Protein AF-A0A660TMK4-F1 (afdb_monomer_lite)

Secondary structure (DSSP, 8-state):
--B-S-SHHHHHHHHHH--SS-EEEEE----SHHHHHIIIIIS--TT--HHHHHHHHH-SSHHHHHHHHHHHHHHHHHHHHHHHT--EEEEE--TT-HHHHHHHHHHHHT-

pLDDT: mean 96.82, std 1.89, range [89.5, 98.69]

Radius of gyration: 13.53 Å; chains: 1; bounding box: 32×26×37 Å

Foldseek 3Di:
DPEAQAQVQVLVVCVVVVDPDEAAYEHEFDFDPVVLCCCCPVVVHYHSDPVVSVCLVPDPTNRVSSLVSLLVRLVVNVVSCVVVVHHYHYDYDHPVPVPSSVSSVVSNVVD

Sequence (111 aa):
TQLTYDSKTVTDFIEKVDPSVPILVGSGPITSLKRLEFFKKQLGIPGLSDGIARILREAKDMGEKSVEICVEMYQNLRDFARSNGYSIGAHVMSIRYPFLAAKIVEKISKL

Structure (mmCIF, N/CA/C/O backbone):
data_AF-A0A660TMK4-F1
#
_entry.id   AF-A0A660TMK4-F1
#
loop_
_atom_site.group_PDB
_atom_site.id
_atom_site.type_symbol
_atom_site.label_atom_id
_atom_site.label_alt_id
_atom_site.label_comp_id
_atom_site.label_asym_id
_atom_site.label_entity_id
_atom_site.label_seq_id
_atom_site.pdbx_PDB_ins_code
_atom_site.Cartn_x
_atom_site.Cartn_y
_atom_site.Cartn_z
_atom_site.occupancy
_atom_site.B_iso_or_equiv
_atom_site.auth_seq_id
_atom_site.auth_comp_id
_atom_site.auth_asym_id
_atom_site.auth_atom_id
_atom_site.pdbx_PDB_model_num
ATOM 1 N N . THR A 1 1 ? 11.662 -4.529 -0.105 1.00 92.00 1 THR A N 1
ATOM 2 C CA . THR A 1 1 ? 11.842 -3.129 0.327 1.00 92.00 1 THR A CA 1
ATOM 3 C C . THR A 1 1 ? 11.419 -2.990 1.781 1.00 92.00 1 THR A C 1
ATOM 5 O O . THR A 1 1 ? 10.853 -3.931 2.335 1.00 92.00 1 THR A O 1
ATOM 8 N N . GLN A 1 2 ? 11.679 -1.835 2.399 1.00 91.88 2 GLN A N 1
ATOM 9 C CA . GLN A 1 2 ? 10.985 -1.425 3.628 1.00 91.88 2 GLN A CA 1
ATOM 10 C C . GLN A 1 2 ? 9.467 -1.278 3.365 1.00 91.88 2 GLN A C 1
ATOM 12 O O . GLN A 1 2 ? 9.050 -1.251 2.203 1.00 91.88 2 GLN A O 1
ATOM 17 N N . LEU A 1 3 ? 8.660 -1.204 4.432 1.00 95.12 3 LEU A N 1
ATOM 18 C CA . LEU A 1 3 ? 7.245 -0.819 4.392 1.00 95.12 3 LEU A CA 1
ATOM 19 C C . LEU A 1 3 ? 7.027 0.441 3.539 1.00 95.12 3 LEU A C 1
ATOM 21 O O . LEU A 1 3 ? 7.815 1.380 3.616 1.00 95.12 3 LEU A O 1
ATOM 25 N N . THR A 1 4 ? 5.935 0.457 2.779 1.00 96.69 4 THR A N 1
ATOM 26 C CA . THR A 1 4 ? 5.387 1.627 2.080 1.00 96.69 4 THR A CA 1
ATOM 27 C C . THR A 1 4 ? 3.861 1.535 2.025 1.00 96.69 4 THR A C 1
ATOM 29 O O . THR A 1 4 ? 3.288 0.472 2.285 1.00 96.69 4 THR A O 1
ATOM 32 N N . TYR A 1 5 ? 3.213 2.659 1.725 1.00 97.44 5 TYR A N 1
ATOM 33 C CA . TYR A 1 5 ? 1.754 2.783 1.649 1.00 97.44 5 TYR A CA 1
ATOM 34 C C . TYR A 1 5 ? 1.268 3.526 0.398 1.00 97.44 5 TYR A C 1
ATOM 36 O O . TYR A 1 5 ? 0.065 3.728 0.251 1.00 97.44 5 TYR A O 1
ATOM 44 N N . ASP A 1 6 ? 2.172 3.890 -0.516 1.00 96.38 6 ASP A N 1
ATOM 45 C CA . ASP A 1 6 ? 1.818 4.366 -1.850 1.00 96.38 6 ASP A CA 1
ATOM 46 C C . ASP A 1 6 ? 2.681 3.714 -2.933 1.00 96.38 6 ASP A C 1
ATOM 48 O O . ASP A 1 6 ? 3.798 3.244 -2.684 1.00 96.38 6 ASP A O 1
ATOM 52 N N . SER A 1 7 ? 2.124 3.667 -4.144 1.00 97.50 7 SER A N 1
ATOM 53 C CA . SER A 1 7 ? 2.780 3.070 -5.302 1.00 97.50 7 SER A CA 1
ATOM 54 C C . SER A 1 7 ? 3.848 3.985 -5.890 1.00 97.50 7 SER A C 1
ATOM 56 O O . SER A 1 7 ? 4.870 3.485 -6.347 1.00 97.50 7 SER A O 1
ATOM 58 N N . LYS A 1 8 ? 3.657 5.308 -5.842 1.00 96.94 8 LYS A N 1
ATOM 59 C CA . LYS A 1 8 ? 4.545 6.285 -6.482 1.00 96.94 8 LYS A CA 1
ATOM 60 C C . LYS A 1 8 ? 5.981 6.186 -5.970 1.00 96.94 8 LYS A C 1
ATOM 62 O O . LYS A 1 8 ? 6.923 6.144 -6.748 1.00 96.94 8 LYS A O 1
ATOM 67 N N . THR A 1 9 ? 6.149 6.092 -4.659 1.00 95.44 9 THR A N 1
ATOM 68 C CA . THR A 1 9 ? 7.456 5.944 -4.014 1.00 95.44 9 THR A CA 1
ATOM 69 C C . THR A 1 9 ? 8.203 4.713 -4.534 1.00 95.44 9 THR A C 1
ATOM 71 O O . THR A 1 9 ? 9.424 4.726 -4.679 1.00 95.44 9 THR A O 1
ATOM 74 N N . VAL A 1 10 ? 7.471 3.634 -4.817 1.00 97.25 10 VAL A N 1
ATOM 75 C CA . VAL A 1 10 ? 8.043 2.377 -5.305 1.00 97.25 10 VAL A CA 1
ATOM 76 C C . VAL A 1 10 ? 8.298 2.431 -6.809 1.00 97.25 10 VAL A C 1
ATOM 78 O O . VAL A 1 10 ? 9.344 1.953 -7.237 1.00 97.25 10 VAL A O 1
ATOM 81 N N . THR A 1 11 ? 7.399 3.015 -7.609 1.00 97.88 11 THR A N 1
ATOM 82 C CA . THR A 1 11 ? 7.618 3.171 -9.056 1.00 97.88 11 THR A CA 1
ATOM 83 C C . THR A 1 11 ? 8.814 4.073 -9.327 1.00 97.88 11 THR A C 1
ATOM 85 O O . THR A 1 11 ? 9.709 3.657 -10.051 1.00 97.88 11 THR A O 1
ATOM 88 N N . ASP A 1 12 ? 8.911 5.219 -8.642 1.00 97.19 12 ASP A N 1
ATOM 89 C CA . ASP A 1 12 ? 10.051 6.138 -8.759 1.00 97.19 12 ASP A CA 1
ATOM 90 C C . ASP A 1 12 ? 11.374 5.428 -8.397 1.00 97.19 12 ASP A C 1
ATOM 92 O O . ASP A 1 12 ? 12.420 5.670 -9.000 1.00 97.19 12 ASP A O 1
ATOM 96 N N . PHE A 1 13 ? 11.345 4.522 -7.409 1.00 96.50 13 PHE A N 1
ATOM 97 C CA . PHE A 1 13 ? 12.498 3.695 -7.049 1.00 96.50 13 PHE A CA 1
ATOM 98 C C . PHE A 1 13 ? 12.849 2.669 -8.136 1.00 96.50 13 PHE A C 1
ATOM 100 O O . PHE A 1 13 ? 14.026 2.529 -8.466 1.00 96.50 13 PHE A O 1
ATOM 107 N N . ILE A 1 14 ? 11.856 1.958 -8.679 1.00 97.12 14 ILE A N 1
ATOM 108 C CA . ILE A 1 14 ? 12.062 0.946 -9.724 1.00 97.12 14 ILE A CA 1
ATOM 109 C C . ILE A 1 14 ? 12.621 1.598 -10.987 1.00 97.12 14 ILE A C 1
ATOM 111 O O . ILE A 1 14 ? 13.630 1.125 -11.487 1.00 97.12 14 ILE A O 1
ATOM 115 N N . GLU A 1 15 ? 12.040 2.703 -11.453 1.00 97.06 15 GLU A N 1
ATOM 116 C CA . GLU A 1 15 ? 12.517 3.418 -12.646 1.00 97.06 15 GLU A CA 1
ATOM 117 C C . GLU A 1 15 ? 13.947 3.933 -12.467 1.00 97.06 15 GLU A C 1
ATOM 119 O O . GLU A 1 15 ? 14.759 3.877 -13.385 1.00 97.06 15 GLU A O 1
ATOM 124 N N . LYS A 1 16 ? 14.282 4.415 -11.265 1.00 97.25 16 LYS A N 1
ATOM 125 C CA . LYS A 1 16 ? 15.624 4.927 -10.975 1.00 97.25 16 LYS A CA 1
ATOM 126 C C . LYS A 1 16 ? 16.687 3.829 -10.934 1.00 97.25 16 LYS A C 1
ATOM 128 O O . LYS A 1 16 ? 17.838 4.091 -11.275 1.00 97.25 16 LYS A O 1
ATOM 133 N N . VAL A 1 17 ? 16.339 2.652 -10.417 1.00 96.56 17 VAL A N 1
ATOM 134 C CA . VAL A 1 17 ? 17.280 1.533 -10.252 1.00 96.56 17 VAL A CA 1
ATOM 135 C C . VAL A 1 17 ? 17.331 0.640 -11.491 1.00 96.56 17 VAL A C 1
ATOM 137 O O . VAL A 1 17 ? 18.358 0.009 -11.714 1.00 96.56 17 VAL A O 1
ATOM 140 N N . ASP A 1 18 ? 16.244 0.591 -12.260 1.00 96.56 18 ASP A N 1
ATOM 141 C CA . ASP A 1 18 ? 16.015 -0.298 -13.402 1.00 96.56 18 ASP A CA 1
ATOM 142 C C . ASP A 1 18 ? 16.430 -1.757 -13.116 1.00 96.56 18 ASP A C 1
ATOM 144 O O . ASP A 1 18 ? 17.400 -2.285 -13.668 1.00 96.56 18 ASP A O 1
ATOM 148 N N . PRO A 1 19 ? 15.768 -2.416 -12.144 1.00 95.81 19 PRO A N 1
ATOM 149 C CA . PRO A 1 19 ? 16.242 -3.682 -11.613 1.00 95.81 19 PRO A CA 1
ATOM 150 C C . PRO A 1 19 ? 16.053 -4.832 -12.611 1.00 95.81 19 PRO A C 1
ATOM 152 O O . PRO A 1 19 ? 14.955 -5.085 -13.099 1.00 95.81 19 PRO A O 1
ATOM 155 N N . SER A 1 20 ? 17.108 -5.628 -12.799 1.00 94.94 20 SER A N 1
ATOM 156 C CA . SER A 1 20 ? 17.063 -6.883 -13.569 1.00 94.94 20 SER A CA 1
ATOM 157 C C . SER A 1 20 ? 16.506 -8.078 -12.784 1.00 94.94 20 SER A C 1
ATOM 159 O O . SER A 1 20 ? 16.330 -9.163 -13.339 1.00 94.94 20 SER A O 1
ATOM 161 N N . VAL A 1 21 ? 16.237 -7.901 -11.487 1.00 95.62 21 VAL A N 1
ATOM 162 C CA . VAL A 1 21 ? 15.718 -8.938 -10.586 1.00 95.62 21 VAL A CA 1
ATOM 163 C C . VAL A 1 21 ? 14.374 -8.520 -9.988 1.00 95.62 21 VAL A C 1
ATOM 165 O O . VAL A 1 21 ? 14.135 -7.323 -9.808 1.00 95.62 21 VAL A O 1
ATOM 168 N N . PRO A 1 22 ? 13.499 -9.477 -9.622 1.00 96.12 22 PRO A N 1
ATOM 169 C CA . PRO A 1 22 ? 12.217 -9.143 -9.021 1.00 96.12 22 PRO A CA 1
ATOM 170 C C . PRO A 1 22 ? 12.350 -8.346 -7.718 1.00 96.12 22 PRO A C 1
ATOM 172 O O . PRO A 1 22 ? 13.161 -8.676 -6.850 1.00 96.12 22 PRO A O 1
ATOM 175 N N . ILE A 1 23 ? 11.493 -7.339 -7.539 1.00 96.75 23 ILE A N 1
ATOM 176 C CA . ILE A 1 23 ? 11.432 -6.541 -6.308 1.00 96.75 23 ILE A CA 1
ATOM 177 C C . ILE A 1 23 ? 10.261 -6.998 -5.439 1.00 96.75 23 ILE A C 1
ATOM 179 O O . ILE A 1 23 ? 9.103 -6.953 -5.849 1.00 96.75 23 ILE A O 1
ATOM 183 N N . LEU A 1 24 ? 10.550 -7.384 -4.194 1.00 97.44 24 LEU A N 1
ATOM 184 C CA . LEU A 1 24 ? 9.520 -7.644 -3.186 1.00 97.44 24 LEU A CA 1
ATOM 185 C C . LEU A 1 24 ? 9.151 -6.345 -2.465 1.00 97.44 24 LEU A C 1
ATOM 187 O O . LEU A 1 24 ? 9.966 -5.795 -1.717 1.00 97.44 24 LEU A O 1
ATOM 191 N N . VAL A 1 25 ? 7.933 -5.856 -2.671 1.00 97.88 25 VAL A N 1
ATOM 192 C CA . VAL A 1 25 ? 7.427 -4.612 -2.077 1.00 97.88 25 VAL A CA 1
ATOM 193 C C . VAL A 1 25 ? 6.851 -4.900 -0.694 1.00 97.88 25 VAL A C 1
ATOM 195 O O . VAL A 1 25 ? 6.053 -5.815 -0.532 1.00 97.88 25 VAL A O 1
ATOM 198 N N . GLY A 1 26 ? 7.298 -4.154 0.316 1.00 97.81 26 GLY A N 1
ATOM 199 C CA . GLY A 1 26 ? 6.900 -4.337 1.711 1.00 97.81 26 GLY A CA 1
ATOM 200 C C . GLY A 1 26 ? 5.642 -3.551 2.082 1.00 97.81 26 GLY A C 1
ATOM 201 O O . GLY A 1 26 ? 5.600 -2.341 1.878 1.00 97.81 26 GLY A O 1
ATOM 202 N N . SER A 1 27 ? 4.657 -4.194 2.711 1.00 97.56 27 SER A N 1
ATOM 203 C CA . SER A 1 27 ? 3.491 -3.513 3.301 1.00 97.56 27 SER A CA 1
ATOM 204 C C . SER A 1 27 ? 2.986 -4.223 4.559 1.00 97.56 27 SER A C 1
ATOM 206 O O . SER A 1 27 ? 3.450 -5.313 4.897 1.00 97.56 27 SER A O 1
ATOM 208 N N . GLY A 1 28 ? 2.046 -3.616 5.281 1.00 97.44 28 GLY A N 1
ATOM 209 C CA . GLY A 1 28 ? 1.402 -4.255 6.424 1.00 97.44 28 GLY A CA 1
ATOM 210 C C . GLY A 1 28 ? 0.338 -3.371 7.077 1.00 97.44 28 GLY A C 1
ATOM 211 O O . GLY A 1 28 ? 0.238 -2.191 6.760 1.00 97.44 28 GLY A O 1
ATOM 212 N N . PRO A 1 29 ? -0.478 -3.919 7.989 1.00 97.69 29 PRO A N 1
ATOM 213 C CA . PRO A 1 29 ? -1.613 -3.199 8.549 1.00 97.69 29 PRO A CA 1
ATOM 214 C C . PRO A 1 29 ? -1.209 -2.167 9.617 1.00 97.69 29 PRO A C 1
ATOM 216 O O . PRO A 1 29 ? -0.506 -2.461 10.598 1.00 97.69 29 PRO A O 1
ATOM 219 N N . ILE A 1 30 ? -1.760 -0.962 9.489 1.00 98.12 30 ILE A N 1
ATOM 220 C CA . ILE A 1 30 ? -1.781 0.072 10.524 1.00 98.12 30 ILE A CA 1
ATOM 221 C C . ILE A 1 30 ? -3.144 0.022 11.214 1.00 98.12 30 ILE A C 1
ATOM 223 O O . ILE A 1 30 ? -4.171 0.232 10.587 1.00 98.12 30 ILE A O 1
ATOM 227 N N . THR A 1 31 ? -3.157 -0.257 12.517 1.00 97.44 31 THR A N 1
ATOM 228 C CA . THR A 1 31 ? -4.401 -0.494 13.275 1.00 97.44 31 THR A CA 1
ATOM 229 C C . THR A 1 31 ? -4.639 0.501 14.405 1.00 97.44 31 THR A C 1
ATOM 231 O O . THR A 1 31 ? -5.629 0.404 15.121 1.00 97.44 31 THR A O 1
ATOM 234 N N . SER A 1 32 ? -3.709 1.429 14.636 1.00 97.69 32 SER A N 1
ATOM 235 C CA . SER A 1 32 ? -3.852 2.428 15.694 1.00 97.69 32 SER A CA 1
ATOM 236 C C . SER A 1 32 ? -3.090 3.705 15.379 1.00 97.69 32 SER A C 1
ATOM 238 O O . SER A 1 32 ? -2.040 3.681 14.731 1.00 97.69 32 SER A O 1
ATOM 240 N N . LEU A 1 33 ? -3.570 4.809 15.953 1.00 97.06 33 LEU A N 1
ATOM 241 C CA . LEU A 1 33 ? -2.917 6.117 15.894 1.00 97.06 33 LEU A CA 1
ATOM 242 C C . LEU A 1 33 ? -1.475 6.059 16.401 1.00 97.06 33 LEU A C 1
ATOM 244 O O . LEU A 1 33 ? -0.577 6.601 15.770 1.00 97.06 33 LEU A O 1
ATOM 248 N N . LYS A 1 34 ? -1.226 5.336 17.500 1.00 96.88 34 LYS A N 1
ATOM 249 C CA . LYS A 1 34 ? 0.126 5.176 18.054 1.00 96.88 34 LYS A CA 1
ATOM 250 C C . LYS A 1 34 ? 1.091 4.585 17.024 1.00 96.88 34 LYS A C 1
ATOM 252 O O . LYS A 1 34 ? 2.222 5.048 16.906 1.00 96.88 34 LYS A O 1
ATOM 257 N N . ARG A 1 35 ? 0.651 3.568 16.276 1.00 95.94 35 ARG A N 1
ATOM 258 C CA . ARG A 1 35 ? 1.468 2.949 15.227 1.00 95.94 35 ARG A CA 1
ATOM 259 C C . ARG A 1 35 ? 1.632 3.861 14.020 1.00 95.94 35 ARG A C 1
ATOM 261 O O . ARG A 1 35 ? 2.740 3.954 13.507 1.00 95.94 35 ARG A O 1
ATOM 268 N N . LEU A 1 36 ? 0.559 4.528 13.601 1.00 97.62 36 LEU A N 1
ATOM 269 C CA . LEU A 1 36 ? 0.602 5.503 12.515 1.00 97.62 36 LEU A CA 1
ATOM 270 C C . LEU A 1 36 ? 1.656 6.585 12.794 1.00 97.62 36 LEU A C 1
ATOM 272 O O . LEU A 1 36 ? 2.521 6.835 11.960 1.00 97.62 36 LEU A O 1
ATOM 276 N N . GLU A 1 37 ? 1.635 7.168 13.995 1.00 96.81 37 GLU A N 1
ATOM 277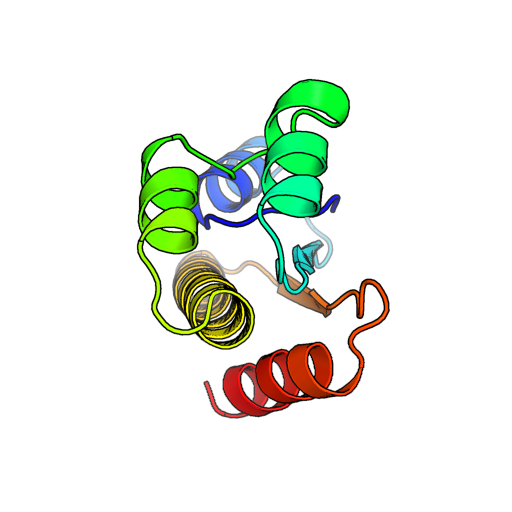 C CA . GLU A 1 37 ? 2.609 8.18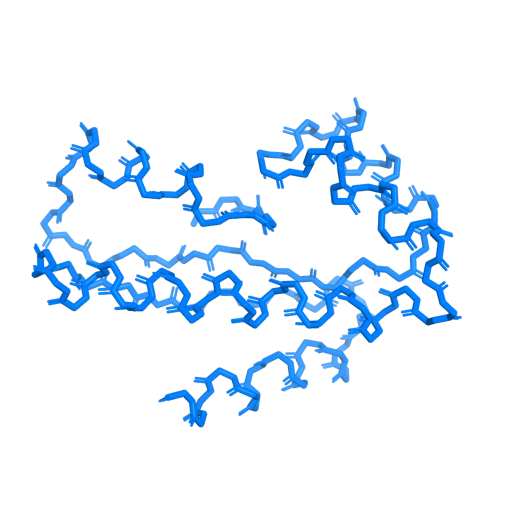3 14.402 1.00 96.81 37 GLU A CA 1
ATOM 278 C C . GLU A 1 37 ? 4.027 7.617 14.508 1.00 96.81 37 GLU A C 1
ATOM 280 O O . GLU A 1 37 ? 4.974 8.277 14.091 1.00 96.81 37 GLU A O 1
ATOM 285 N N . PHE A 1 38 ? 4.188 6.391 15.015 1.00 96.06 38 PHE A N 1
ATOM 286 C CA . PHE A 1 38 ? 5.489 5.724 15.063 1.00 96.06 38 PHE A CA 1
ATOM 287 C C . PHE A 1 38 ? 6.085 5.535 13.659 1.00 96.06 38 PHE A C 1
ATOM 289 O O . PHE A 1 38 ? 7.222 5.936 13.413 1.00 96.06 38 PHE A O 1
ATOM 296 N N . PHE A 1 39 ? 5.307 4.996 12.715 1.00 96.19 39 PHE A N 1
ATOM 297 C CA . PHE A 1 39 ? 5.750 4.791 11.333 1.00 96.19 39 PHE A CA 1
ATOM 298 C C . PHE A 1 39 ? 6.069 6.105 10.636 1.00 96.19 39 PHE A C 1
ATOM 300 O O . PHE A 1 39 ? 7.091 6.214 9.966 1.00 96.19 39 PHE A O 1
ATOM 307 N N . LYS A 1 40 ? 5.234 7.121 10.834 1.00 94.75 40 LYS A N 1
ATOM 308 C CA . LYS A 1 40 ? 5.400 8.402 10.160 1.00 94.75 40 LYS A CA 1
ATOM 309 C C . LYS A 1 40 ? 6.540 9.241 10.731 1.00 94.75 40 LYS A C 1
ATOM 311 O O . LYS A 1 40 ? 7.366 9.735 9.978 1.00 94.75 40 LYS A O 1
ATOM 316 N N . LYS A 1 41 ? 6.575 9.435 12.051 1.00 93.75 41 LYS A N 1
ATOM 317 C CA . LYS A 1 41 ? 7.479 10.406 12.691 1.00 93.75 41 LYS A CA 1
ATOM 318 C C . LYS A 1 41 ? 8.802 9.805 13.133 1.00 93.75 41 LYS A C 1
ATOM 320 O O . LYS A 1 41 ? 9.812 10.488 13.063 1.00 93.75 41 LYS A O 1
ATOM 325 N N . GLN A 1 42 ? 8.792 8.569 13.631 1.00 93.31 42 GLN A N 1
ATOM 326 C CA . GLN A 1 42 ? 10.005 7.957 14.181 1.00 93.31 42 GLN A CA 1
ATOM 327 C C . GLN A 1 42 ? 10.746 7.136 13.132 1.00 93.31 42 GLN A C 1
ATOM 329 O O . GLN A 1 42 ? 11.963 7.228 13.043 1.00 93.31 42 GLN A O 1
ATOM 334 N N . LEU A 1 43 ? 10.018 6.351 12.332 1.00 92.38 43 LEU A N 1
ATOM 335 C CA . LEU A 1 43 ? 10.628 5.537 11.279 1.00 92.38 43 LEU A CA 1
ATOM 336 C C . LEU A 1 43 ? 10.727 6.245 9.925 1.00 92.38 43 LEU A C 1
ATOM 338 O O . LEU A 1 43 ? 11.456 5.763 9.065 1.00 92.38 43 LEU A O 1
ATOM 342 N N . GLY A 1 44 ? 9.991 7.343 9.718 1.00 93.88 44 GLY A N 1
ATOM 343 C CA . GLY A 1 44 ? 9.980 8.055 8.439 1.00 93.88 44 GLY A CA 1
ATOM 344 C C . GLY A 1 44 ? 9.598 7.148 7.269 1.00 93.88 44 GLY A C 1
ATOM 345 O O . GLY A 1 44 ? 10.240 7.212 6.224 1.00 93.88 44 GLY A O 1
ATOM 346 N N . ILE A 1 45 ? 8.614 6.257 7.464 1.00 94.00 45 ILE A N 1
ATOM 347 C CA . ILE A 1 45 ? 8.248 5.256 6.459 1.00 94.00 45 ILE A CA 1
ATOM 348 C C . ILE A 1 45 ? 7.877 5.949 5.137 1.00 94.00 45 ILE A C 1
ATOM 350 O O . ILE A 1 45 ? 6.922 6.736 5.118 1.00 94.00 45 ILE A O 1
ATOM 354 N N . PRO A 1 46 ? 8.596 5.647 4.038 1.00 89.50 46 PRO A N 1
ATOM 355 C CA . PRO A 1 46 ? 8.289 6.200 2.733 1.00 89.50 46 PRO A CA 1
ATOM 356 C C . PRO A 1 46 ? 6.861 5.860 2.312 1.00 89.50 46 PRO A C 1
ATOM 358 O O . PRO A 1 46 ? 6.321 4.803 2.631 1.00 89.50 46 PRO A O 1
ATOM 361 N N . GLY A 1 47 ? 6.232 6.809 1.638 1.00 91.06 47 GLY A N 1
ATOM 362 C CA . GLY A 1 47 ? 4.869 6.700 1.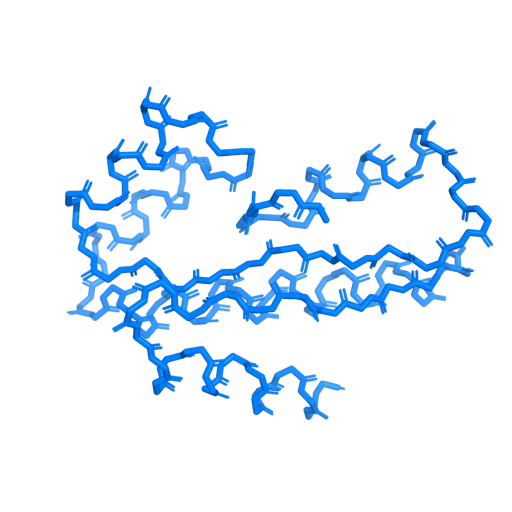149 1.00 91.06 47 GLY A CA 1
ATOM 363 C C . GLY A 1 47 ? 3.740 6.689 2.179 1.00 91.06 47 GLY A C 1
ATOM 364 O O . GLY A 1 47 ? 2.583 6.454 1.841 1.00 91.06 47 GLY A O 1
ATOM 365 N N . LEU A 1 48 ? 4.030 7.008 3.444 1.00 95.62 48 LEU A N 1
ATOM 366 C CA . LEU A 1 48 ? 3.011 7.323 4.447 1.00 95.62 48 LEU A CA 1
ATOM 367 C C . LEU A 1 48 ? 2.757 8.841 4.509 1.00 95.62 48 LEU A C 1
ATOM 369 O O . LEU A 1 48 ? 3.142 9.524 5.461 1.00 95.62 48 LEU A O 1
ATOM 373 N N . SER A 1 49 ? 2.124 9.376 3.465 1.00 94.75 49 SER A N 1
ATOM 374 C CA . SER A 1 49 ? 1.872 10.817 3.313 1.00 94.75 49 SER A CA 1
ATOM 375 C C . SER A 1 49 ? 0.908 11.396 4.363 1.00 94.75 49 SER A C 1
ATOM 377 O O . SER A 1 49 ? 0.182 10.676 5.056 1.00 94.75 49 SER A O 1
ATOM 379 N N . ASP A 1 50 ? 0.847 12.729 4.464 1.00 95.69 50 ASP A N 1
ATOM 380 C CA . ASP A 1 50 ? -0.159 13.431 5.277 1.00 95.69 50 ASP A CA 1
ATOM 381 C C . ASP A 1 50 ? -1.592 13.060 4.881 1.00 95.69 50 ASP A C 1
ATOM 383 O O . ASP A 1 50 ? -2.435 12.867 5.758 1.00 95.69 50 ASP A O 1
ATOM 387 N N . GLY A 1 51 ? -1.845 12.889 3.581 1.00 97.00 51 GLY A N 1
ATOM 388 C CA . GLY A 1 51 ? -3.143 12.474 3.056 1.00 97.00 51 GLY A CA 1
ATOM 389 C C . GLY A 1 51 ? -3.538 11.073 3.520 1.00 97.00 51 GLY A C 1
ATOM 390 O O . GLY A 1 51 ? -4.617 10.901 4.085 1.00 97.00 51 GLY A O 1
ATOM 391 N N . ILE A 1 52 ? -2.642 10.092 3.364 1.00 97.50 52 ILE A N 1
ATOM 392 C CA . ILE A 1 52 ? -2.873 8.711 3.822 1.00 97.50 52 ILE A CA 1
ATOM 393 C C . ILE A 1 52 ? -3.059 8.676 5.341 1.00 97.50 52 ILE A C 1
ATOM 395 O O . ILE A 1 52 ? -3.989 8.046 5.845 1.00 97.50 52 ILE A O 1
ATOM 399 N N . ALA A 1 53 ? -2.216 9.397 6.085 1.00 97.75 53 ALA A N 1
ATOM 400 C CA . ALA A 1 53 ? -2.334 9.479 7.534 1.00 97.75 53 ALA A CA 1
ATOM 401 C C . ALA A 1 53 ? -3.681 10.077 7.965 1.00 97.75 53 ALA A C 1
ATOM 403 O O . ALA A 1 53 ? -4.292 9.569 8.901 1.00 97.75 53 ALA A O 1
ATOM 404 N N . ARG A 1 54 ? -4.168 11.122 7.284 1.00 98.19 54 ARG A N 1
ATOM 405 C CA . ARG A 1 54 ? -5.489 11.705 7.552 1.00 98.19 54 ARG A CA 1
ATOM 406 C C . ARG A 1 54 ? -6.610 10.694 7.300 1.00 98.19 54 ARG A C 1
ATOM 408 O O . ARG A 1 54 ? -7.413 10.477 8.201 1.00 98.19 54 ARG A O 1
ATOM 415 N N . ILE A 1 55 ? -6.599 10.015 6.150 1.00 98.25 55 ILE A N 1
ATOM 416 C CA . ILE A 1 55 ? -7.590 8.978 5.808 1.00 98.25 55 ILE A CA 1
ATOM 417 C C . ILE A 1 55 ? -7.642 7.892 6.889 1.00 98.25 55 ILE A C 1
ATOM 419 O O . ILE A 1 55 ? -8.721 7.503 7.328 1.00 98.25 55 ILE A O 1
ATOM 423 N N . LEU A 1 56 ? -6.482 7.422 7.357 1.00 98.19 56 LEU A N 1
ATOM 424 C CA . LEU A 1 56 ? -6.408 6.407 8.409 1.00 98.19 56 LEU A CA 1
ATOM 425 C C . LEU A 1 56 ? -6.940 6.908 9.759 1.00 98.19 56 LEU A C 1
ATOM 427 O O . LEU A 1 56 ? -7.566 6.137 10.480 1.00 98.19 56 LEU A O 1
ATOM 431 N N . ARG A 1 57 ? -6.703 8.178 10.116 1.00 97.88 57 ARG A N 1
ATOM 432 C CA . ARG A 1 57 ? -7.207 8.785 11.366 1.00 97.88 57 ARG A CA 1
ATOM 433 C C . ARG A 1 57 ? -8.726 8.931 11.380 1.00 97.88 57 ARG A C 1
ATOM 435 O O . ARG A 1 57 ? -9.327 8.794 12.438 1.00 97.88 57 ARG A O 1
ATOM 442 N N . GLU A 1 58 ? -9.310 9.237 10.228 1.00 97.88 58 GLU A N 1
ATOM 443 C CA . GLU A 1 58 ? -10.748 9.484 10.060 1.00 97.88 58 GLU A CA 1
ATOM 444 C C . GLU A 1 58 ? -11.542 8.194 9.793 1.00 97.88 58 GLU A C 1
ATOM 446 O O . GLU A 1 58 ? -12.772 8.194 9.828 1.00 97.88 58 GLU A O 1
ATOM 451 N N . ALA A 1 59 ? -10.855 7.077 9.539 1.00 98.25 59 ALA A N 1
ATOM 452 C CA . ALA A 1 59 ? -11.487 5.798 9.265 1.00 98.25 59 ALA A CA 1
ATOM 453 C C . ALA A 1 59 ? -12.240 5.251 10.487 1.00 98.25 59 ALA A C 1
ATOM 455 O O . ALA A 1 59 ? -11.704 5.186 11.593 1.00 98.25 59 ALA A O 1
ATOM 456 N N . LYS A 1 60 ? -13.460 4.747 10.253 1.00 97.56 60 LYS A N 1
ATOM 457 C CA . LYS A 1 60 ? -14.240 4.009 11.262 1.00 97.56 60 LYS A CA 1
ATOM 458 C C . LYS A 1 60 ? -13.489 2.771 11.767 1.00 97.56 60 LYS A C 1
ATOM 460 O O . LYS A 1 60 ? -13.501 2.492 12.960 1.00 97.56 60 LYS A O 1
ATOM 465 N N . ASP A 1 61 ? -12.847 2.049 10.850 1.00 98.19 61 ASP A N 1
ATOM 466 C CA . ASP A 1 61 ? -11.926 0.954 11.147 1.00 98.19 61 ASP A CA 1
ATOM 467 C C . ASP A 1 61 ? -10.601 1.215 10.423 1.00 98.19 61 ASP A C 1
ATOM 469 O O . ASP A 1 61 ? -10.494 1.088 9.201 1.00 98.19 61 ASP A O 1
ATOM 473 N N . MET A 1 62 ? -9.585 1.618 11.187 1.00 98.19 62 MET A N 1
ATOM 474 C CA . MET A 1 62 ? -8.259 1.919 10.650 1.00 98.19 62 MET A CA 1
ATOM 475 C C . MET A 1 62 ? -7.574 0.676 10.073 1.00 98.19 62 MET A C 1
ATOM 477 O O . MET A 1 62 ? -6.856 0.788 9.083 1.00 98.19 62 MET A O 1
ATOM 481 N N . GLY A 1 63 ? -7.799 -0.498 10.670 1.00 98.19 63 GLY A N 1
ATOM 482 C CA . GLY A 1 63 ? -7.206 -1.750 10.217 1.00 98.19 63 GLY A CA 1
ATOM 483 C C . GLY A 1 63 ? -7.732 -2.140 8.843 1.00 98.19 63 GLY A C 1
ATOM 484 O O . GLY A 1 63 ? -6.935 -2.348 7.930 1.00 98.19 63 GLY A O 1
ATOM 485 N N . GLU A 1 64 ? -9.055 -2.163 8.668 1.00 98.44 64 GLU A N 1
ATOM 486 C CA . GLU A 1 64 ? -9.670 -2.438 7.363 1.00 98.44 64 GLU A CA 1
ATOM 487 C C . GLU A 1 64 ? -9.296 -1.367 6.334 1.00 98.44 64 GLU A C 1
ATOM 489 O O . GLU A 1 64 ? -8.905 -1.704 5.216 1.00 98.44 64 GLU A O 1
ATOM 494 N N . LYS A 1 65 ? -9.296 -0.080 6.716 1.00 98.69 65 LYS A N 1
ATOM 495 C CA . LYS A 1 65 ? -8.891 0.980 5.785 1.00 98.69 65 LYS A CA 1
ATOM 496 C C . LYS A 1 65 ? -7.426 0.858 5.364 1.00 98.69 65 LYS A C 1
ATOM 498 O O . LYS A 1 65 ? -7.086 1.096 4.208 1.00 98.69 65 LYS A O 1
ATOM 503 N N . SER A 1 66 ? -6.552 0.441 6.277 1.00 98.31 66 SER A N 1
ATOM 504 C CA . SER A 1 66 ? -5.154 0.153 5.964 1.00 98.31 66 SER A CA 1
ATOM 505 C C . SER A 1 66 ? -5.005 -1.038 5.017 1.00 98.31 66 SER A C 1
ATOM 507 O O . SER A 1 66 ? -4.104 -1.011 4.179 1.00 98.31 66 SER A O 1
ATOM 509 N N . VAL A 1 67 ? -5.854 -2.066 5.135 1.00 98.62 67 VAL A N 1
ATOM 510 C CA . VAL A 1 67 ? -5.889 -3.191 4.187 1.00 98.62 67 VAL A CA 1
ATOM 511 C C . VAL A 1 67 ? -6.266 -2.691 2.794 1.00 98.62 67 VAL A C 1
ATOM 513 O O . VAL A 1 67 ? -5.574 -3.028 1.838 1.00 98.62 67 VAL A O 1
ATOM 516 N N . GLU A 1 68 ? -7.306 -1.860 2.674 1.00 98.69 68 GLU A N 1
ATOM 517 C CA . GLU A 1 68 ? -7.719 -1.264 1.393 1.00 98.69 68 GLU A CA 1
ATOM 518 C C . GLU A 1 68 ? -6.576 -0.494 0.725 1.00 98.69 68 GLU A C 1
ATOM 520 O O . GLU A 1 68 ? -6.265 -0.760 -0.432 1.00 98.69 68 GLU A O 1
ATOM 525 N N . ILE A 1 69 ? -5.899 0.384 1.473 1.00 98.56 69 ILE A N 1
ATOM 526 C CA . ILE A 1 69 ? -4.765 1.176 0.969 1.00 98.56 69 ILE A CA 1
ATOM 527 C C . ILE A 1 69 ? -3.632 0.268 0.476 1.00 98.56 69 ILE A C 1
ATOM 529 O O . ILE A 1 69 ? -3.075 0.492 -0.597 1.00 98.56 69 ILE A O 1
ATOM 533 N N . CYS A 1 70 ? -3.302 -0.791 1.224 1.00 98.38 70 CYS A N 1
ATOM 534 C CA . CYS A 1 70 ? -2.278 -1.746 0.795 1.00 98.38 70 CYS A CA 1
ATOM 535 C C . CYS A 1 70 ? -2.669 -2.452 -0.511 1.00 98.38 70 CYS A C 1
ATOM 537 O O . CYS A 1 70 ? -1.821 -2.645 -1.378 1.00 98.38 70 CYS A O 1
ATOM 539 N N . VAL A 1 71 ? -3.935 -2.854 -0.651 1.00 98.56 71 VAL A N 1
ATOM 540 C CA . VAL A 1 71 ? -4.435 -3.551 -1.845 1.00 98.56 71 VAL A CA 1
ATOM 541 C C . VAL A 1 71 ? -4.452 -2.623 -3.057 1.00 98.56 71 VAL A C 1
ATOM 543 O O . VAL A 1 71 ? -3.994 -3.027 -4.121 1.00 98.56 71 VAL A O 1
ATOM 546 N N . GLU A 1 72 ? -4.910 -1.381 -2.894 1.00 98.50 72 GLU A N 1
ATOM 547 C CA . GLU A 1 72 ? -4.891 -0.360 -3.948 1.00 98.50 72 GLU A CA 1
ATOM 548 C C . GLU A 1 72 ? -3.460 -0.077 -4.422 1.00 98.50 72 GLU A C 1
ATOM 550 O O . GLU A 1 72 ? -3.182 -0.080 -5.621 1.00 98.50 72 GLU A O 1
ATOM 555 N N . MET A 1 73 ? -2.519 0.062 -3.484 1.00 98.31 73 MET A N 1
ATOM 556 C CA . MET A 1 73 ? -1.102 0.200 -3.806 1.00 98.31 73 MET A CA 1
ATOM 557 C C . MET A 1 73 ? -0.596 -0.978 -4.649 1.00 98.31 73 MET A C 1
ATOM 559 O O . MET A 1 73 ? 0.045 -0.757 -5.674 1.00 98.31 73 MET A O 1
ATOM 563 N N . TYR A 1 74 ? -0.879 -2.225 -4.254 1.00 98.44 74 TYR A N 1
ATOM 564 C CA . TYR A 1 74 ? -0.444 -3.395 -5.023 1.00 98.44 74 TYR A CA 1
ATOM 565 C C . TYR A 1 74 ? -1.108 -3.493 -6.395 1.00 98.44 74 TYR A C 1
ATOM 567 O O . TYR A 1 74 ? -0.441 -3.901 -7.343 1.00 98.44 74 TYR A O 1
ATOM 575 N N . GLN A 1 75 ? -2.378 -3.103 -6.522 1.00 98.44 75 GLN A N 1
ATOM 576 C CA . GLN A 1 75 ? -3.053 -3.036 -7.815 1.00 98.44 75 GLN A CA 1
ATOM 577 C C . GLN A 1 75 ? -2.320 -2.072 -8.754 1.00 98.44 75 GLN A C 1
ATOM 579 O O . GLN A 1 75 ? -1.911 -2.475 -9.841 1.00 98.44 75 GLN A O 1
ATOM 584 N N . ASN A 1 76 ? -2.052 -0.849 -8.292 1.00 98.44 76 ASN A N 1
ATOM 585 C CA . ASN A 1 76 ? -1.343 0.160 -9.078 1.00 98.44 76 ASN A CA 1
ATOM 586 C C . ASN A 1 76 ? 0.075 -0.296 -9.454 1.00 98.44 76 ASN A C 1
ATOM 588 O O . ASN A 1 76 ? 0.518 -0.111 -10.587 1.00 98.44 76 ASN A O 1
ATOM 592 N N . LEU A 1 77 ? 0.791 -0.926 -8.517 1.00 98.19 77 LEU A N 1
ATOM 593 C CA . LEU A 1 77 ? 2.135 -1.445 -8.770 1.00 98.19 77 LEU A CA 1
ATOM 594 C C . LEU A 1 77 ? 2.137 -2.584 -9.782 1.00 98.19 77 LEU A C 1
ATOM 596 O O . LEU A 1 77 ? 3.037 -2.658 -10.615 1.00 98.19 77 LEU A O 1
ATOM 600 N N . ARG A 1 78 ? 1.137 -3.463 -9.732 1.00 97.38 78 ARG A N 1
ATOM 601 C CA . ARG A 1 78 ? 0.989 -4.560 -10.686 1.00 97.38 78 ARG A CA 1
ATOM 602 C C . ARG A 1 78 ? 0.747 -4.041 -12.096 1.00 97.38 78 ARG A C 1
ATOM 604 O O . ARG A 1 78 ? 1.379 -4.535 -13.027 1.00 97.38 78 ARG A O 1
ATOM 611 N N . ASP A 1 79 ? -0.130 -3.055 -12.250 1.00 98.19 79 ASP A N 1
ATOM 612 C CA . ASP A 1 79 ? -0.440 -2.465 -13.554 1.00 98.19 79 ASP A CA 1
ATOM 613 C C . ASP A 1 79 ? 0.776 -1.732 -14.133 1.00 98.19 79 ASP A C 1
ATOM 615 O O . ASP A 1 79 ? 1.117 -1.921 -15.304 1.00 98.19 79 ASP A O 1
ATOM 619 N N . PHE A 1 80 ? 1.496 -0.981 -13.293 1.00 98.31 80 PHE A N 1
ATOM 620 C CA . PHE A 1 80 ? 2.776 -0.375 -13.653 1.00 98.31 80 PHE A CA 1
ATOM 621 C C . PHE A 1 80 ? 3.804 -1.426 -14.092 1.00 98.31 80 PHE A C 1
ATOM 623 O O . PHE A 1 80 ? 4.385 -1.306 -15.171 1.00 98.31 80 PHE A O 1
ATOM 630 N N . ALA A 1 81 ? 4.015 -2.472 -13.289 1.00 97.25 81 ALA A N 1
ATOM 631 C CA . ALA A 1 81 ? 5.013 -3.499 -13.564 1.00 97.25 81 ALA A CA 1
ATOM 632 C C . ALA A 1 81 ? 4.706 -4.256 -14.863 1.00 97.25 81 ALA A C 1
ATOM 634 O O . ALA A 1 81 ? 5.598 -4.451 -15.684 1.00 97.25 81 ALA A O 1
ATOM 635 N N . ARG A 1 82 ? 3.431 -4.598 -15.100 1.00 96.62 82 ARG A N 1
ATOM 636 C CA . ARG A 1 82 ? 2.981 -5.222 -16.354 1.00 96.62 82 ARG A CA 1
ATOM 637 C C . ARG A 1 82 ? 3.222 -4.333 -17.567 1.00 96.62 82 ARG A C 1
ATOM 639 O O . ARG A 1 82 ? 3.681 -4.831 -18.588 1.00 96.62 82 ARG A O 1
ATOM 646 N N . SER A 1 83 ? 2.926 -3.041 -17.452 1.00 97.56 83 SER A N 1
ATOM 647 C CA . SER A 1 83 ? 3.057 -2.094 -18.567 1.00 97.56 83 SER A CA 1
ATOM 648 C C . SER A 1 83 ? 4.513 -1.797 -18.929 1.00 97.56 83 SER A C 1
ATOM 650 O O . SER A 1 83 ? 4.795 -1.464 -20.074 1.00 97.56 83 SER A O 1
ATOM 652 N N . ASN A 1 84 ? 5.433 -1.940 -17.971 1.00 97.50 84 ASN A N 1
ATOM 653 C CA . ASN A 1 84 ? 6.845 -1.588 -18.134 1.00 97.50 84 ASN A CA 1
ATOM 654 C C . ASN A 1 84 ? 7.789 -2.805 -18.146 1.00 97.50 84 ASN A C 1
ATOM 656 O O . ASN A 1 84 ? 9.001 -2.638 -18.192 1.00 97.50 84 ASN A O 1
ATOM 660 N N . GLY A 1 85 ? 7.260 -4.032 -18.107 1.00 96.69 85 GLY A N 1
ATOM 661 C CA . GLY A 1 85 ? 8.077 -5.250 -18.175 1.00 96.69 85 GLY A CA 1
ATOM 662 C C . GLY A 1 85 ? 8.854 -5.580 -16.895 1.00 96.69 85 GLY A C 1
ATOM 663 O O . GLY A 1 85 ? 9.817 -6.343 -16.947 1.00 96.69 85 GLY A O 1
ATOM 664 N N . TYR A 1 86 ? 8.437 -5.053 -15.742 1.00 97.31 86 TYR A N 1
ATOM 665 C CA . 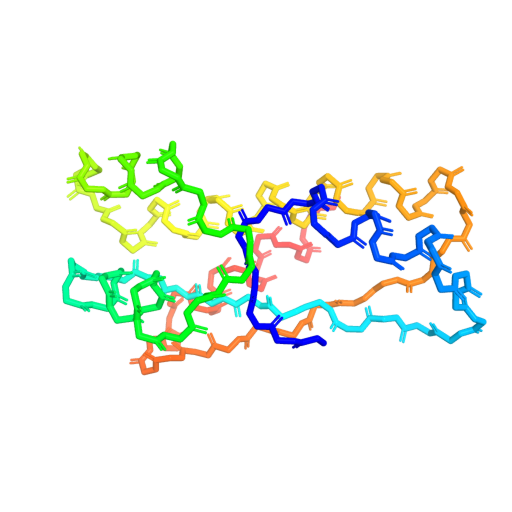TYR A 1 86 ? 9.053 -5.354 -14.449 1.00 97.31 86 TYR A CA 1
ATOM 666 C C . TYR A 1 86 ? 8.405 -6.557 -13.758 1.00 97.31 86 TYR A C 1
ATOM 668 O O . TYR A 1 86 ? 7.211 -6.827 -13.890 1.00 97.31 86 TYR A O 1
ATOM 676 N N . SER A 1 87 ? 9.197 -7.254 -12.942 1.00 96.50 87 SER A N 1
ATOM 677 C CA . SER A 1 87 ? 8.710 -8.299 -12.038 1.00 96.50 87 SER A CA 1
ATOM 678 C C . SER A 1 87 ? 8.662 -7.781 -10.605 1.00 96.50 87 SER A C 1
ATOM 680 O O . SER A 1 87 ? 9.679 -7.368 -10.047 1.00 96.50 87 SER A O 1
ATOM 682 N N . ILE A 1 88 ? 7.487 -7.837 -9.982 1.00 96.81 88 ILE A N 1
ATOM 683 C CA . ILE A 1 88 ? 7.300 -7.455 -8.580 1.00 96.81 88 ILE A CA 1
ATOM 684 C C . ILE A 1 88 ? 6.590 -8.562 -7.804 1.00 96.81 88 ILE A C 1
ATOM 686 O O . ILE A 1 88 ? 5.807 -9.329 -8.361 1.00 96.81 88 ILE A O 1
ATOM 690 N N . GLY A 1 89 ? 6.844 -8.621 -6.502 1.00 96.31 89 GLY A N 1
ATOM 691 C CA . GLY A 1 89 ? 6.123 -9.477 -5.567 1.00 96.31 89 GLY A CA 1
ATOM 692 C C . GLY A 1 89 ? 5.726 -8.721 -4.305 1.00 96.31 89 GLY A C 1
ATOM 693 O O . GLY A 1 89 ? 6.186 -7.606 -4.055 1.00 96.31 89 GLY A O 1
ATOM 694 N N . ALA A 1 90 ? 4.877 -9.340 -3.492 1.00 97.69 90 ALA A N 1
ATOM 695 C CA . ALA A 1 90 ? 4.417 -8.775 -2.230 1.00 97.69 90 ALA A CA 1
ATOM 696 C C . ALA A 1 90 ? 5.158 -9.395 -1.039 1.00 97.69 90 ALA A C 1
ATOM 698 O O . ALA A 1 90 ? 5.241 -10.614 -0.908 1.00 97.69 90 ALA A O 1
ATOM 699 N N . HIS A 1 91 ? 5.649 -8.550 -0.137 1.00 97.94 91 HIS A N 1
ATOM 700 C CA . HIS A 1 91 ? 6.146 -8.923 1.184 1.00 97.94 91 HIS A CA 1
ATOM 701 C C . HIS A 1 91 ? 5.224 -8.298 2.238 1.00 97.94 91 HIS A C 1
ATOM 703 O O . HIS A 1 91 ? 5.402 -7.155 2.663 1.00 97.94 91 HIS A O 1
ATOM 709 N N . VAL A 1 92 ? 4.199 -9.049 2.644 1.00 98.19 92 VAL A N 1
ATOM 710 C CA . VAL A 1 92 ? 3.196 -8.577 3.607 1.00 98.19 92 VAL A CA 1
ATOM 711 C C . VAL A 1 92 ? 3.624 -8.939 5.028 1.00 98.19 92 VAL A C 1
ATOM 713 O O . VAL A 1 92 ? 3.665 -10.107 5.411 1.00 98.19 92 VAL A O 1
ATOM 716 N N . MET A 1 93 ? 3.915 -7.924 5.832 1.00 97.44 93 MET A N 1
ATOM 717 C CA . MET A 1 93 ? 4.296 -8.064 7.233 1.00 97.44 93 MET A CA 1
ATOM 718 C C . MET A 1 93 ? 3.043 -8.051 8.113 1.00 97.44 93 MET A C 1
ATOM 720 O O . MET A 1 93 ? 2.187 -7.178 7.979 1.00 97.44 93 MET A O 1
ATOM 724 N N . SER A 1 94 ? 2.934 -8.984 9.063 1.00 96.38 94 SER A N 1
ATOM 725 C CA . SER A 1 94 ? 1.748 -9.073 9.930 1.00 96.38 94 SER A CA 1
ATOM 726 C C . SER A 1 94 ? 1.646 -7.942 10.950 1.00 96.38 94 SER A C 1
ATOM 728 O O . SER A 1 94 ? 0.549 -7.560 11.344 1.00 96.38 94 SER A O 1
ATOM 730 N N . ILE A 1 95 ? 2.782 -7.411 11.415 1.00 93.50 95 ILE A N 1
ATOM 731 C CA . ILE A 1 95 ? 2.867 -6.348 12.431 1.00 93.50 95 ILE A CA 1
ATOM 732 C C . ILE A 1 95 ? 1.990 -6.658 13.668 1.00 93.50 95 ILE A C 1
ATOM 734 O O . ILE A 1 95 ? 1.353 -5.777 14.254 1.00 93.50 95 ILE A O 1
ATOM 738 N N . ARG A 1 96 ? 1.975 -7.933 14.086 1.00 94.56 96 ARG A N 1
ATOM 739 C CA . ARG A 1 96 ? 1.136 -8.500 15.168 1.00 94.56 96 ARG A CA 1
ATOM 740 C C . ARG A 1 96 ? -0.366 -8.640 14.854 1.00 94.56 96 ARG A C 1
ATOM 742 O O . ARG A 1 96 ? -1.133 -8.933 15.760 1.00 94.56 96 ARG A O 1
ATOM 749 N N . TYR A 1 97 ? -0.784 -8.475 13.599 1.00 97.12 97 TYR A N 1
ATOM 750 C CA . TYR A 1 97 ? -2.166 -8.657 13.128 1.00 97.12 97 TYR A CA 1
ATOM 751 C C . TYR A 1 97 ? -2.213 -9.636 11.943 1.00 97.12 97 TYR A C 1
ATOM 753 O O . TYR A 1 97 ? -2.435 -9.224 10.802 1.00 97.12 97 TYR A O 1
ATOM 761 N N . PRO A 1 98 ? -2.001 -10.944 12.187 1.00 97.69 98 PRO A N 1
ATOM 762 C CA . PRO A 1 98 ? -1.944 -11.949 11.125 1.00 97.69 98 PRO A CA 1
ATOM 763 C C . PRO A 1 98 ? -3.230 -12.011 10.290 1.00 97.69 98 PRO A C 1
ATOM 765 O O . PRO A 1 98 ? -3.141 -12.151 9.078 1.00 97.69 98 PRO A O 1
ATOM 768 N N . PHE A 1 99 ? -4.406 -11.818 10.897 1.00 98.25 99 PHE A N 1
ATOM 769 C CA . PHE A 1 99 ? -5.683 -11.824 10.173 1.00 98.25 99 PHE A CA 1
ATOM 770 C C . PHE A 1 99 ? -5.799 -10.691 9.144 1.00 98.25 99 PHE A C 1
ATOM 772 O O . PHE A 1 99 ? -6.246 -10.922 8.026 1.00 98.25 99 PHE A O 1
ATOM 779 N N . LEU A 1 100 ? -5.358 -9.475 9.483 1.00 98.44 100 LEU A N 1
ATOM 780 C CA . LEU A 1 100 ? -5.387 -8.346 8.546 1.00 98.44 100 LEU A CA 1
ATOM 781 C C . LEU A 1 100 ? -4.346 -8.509 7.434 1.00 98.44 100 LEU A C 1
ATOM 783 O O . LEU A 1 100 ? -4.634 -8.223 6.277 1.00 98.44 100 LEU A O 1
ATOM 787 N N . ALA A 1 101 ? -3.157 -9.023 7.755 1.00 98.50 101 ALA A N 1
ATOM 788 C CA . ALA A 1 101 ? -2.169 -9.354 6.731 1.00 98.50 101 ALA A CA 1
ATOM 789 C C . ALA A 1 101 ? -2.658 -10.462 5.789 1.00 98.50 101 ALA A C 1
ATOM 791 O O . ALA A 1 101 ? -2.500 -10.336 4.578 1.00 98.50 101 ALA A O 1
ATOM 792 N N . ALA A 1 102 ? -3.321 -11.493 6.317 1.00 98.50 102 ALA A N 1
ATOM 793 C CA . ALA A 1 102 ? -3.949 -12.529 5.504 1.00 98.50 102 ALA A CA 1
ATOM 794 C C . ALA A 1 102 ? -5.016 -11.944 4.566 1.00 98.50 102 ALA A C 1
ATOM 796 O O . ALA A 1 102 ? -5.042 -12.305 3.394 1.00 98.50 102 ALA A O 1
ATOM 797 N N . LYS A 1 103 ? -5.826 -10.977 5.026 1.00 98.62 103 LYS A N 1
ATOM 798 C CA . LYS A 1 103 ? -6.779 -10.262 4.158 1.00 98.62 103 LYS 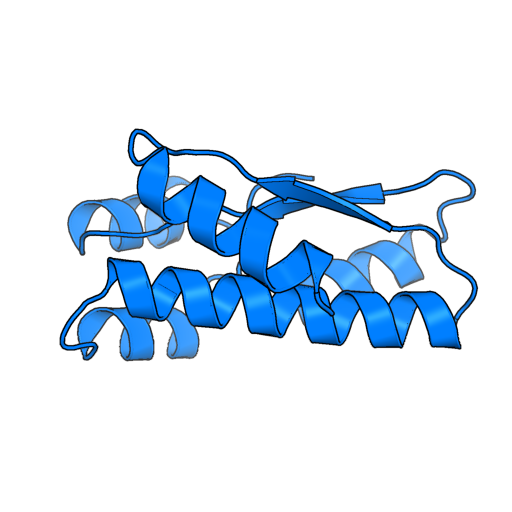A CA 1
ATOM 799 C C . LYS A 1 103 ? -6.096 -9.509 3.015 1.00 98.62 103 LYS A C 1
ATOM 801 O O . LYS A 1 103 ? -6.621 -9.515 1.905 1.00 98.62 103 LYS A O 1
ATOM 806 N N . ILE A 1 104 ? -4.948 -8.867 3.264 1.00 98.62 104 ILE A N 1
ATOM 807 C CA . ILE A 1 104 ? -4.157 -8.228 2.196 1.00 98.62 104 ILE A CA 1
ATOM 808 C C . ILE A 1 104 ? -3.746 -9.293 1.179 1.00 98.62 104 ILE A C 1
ATOM 810 O O . ILE A 1 104 ? -4.049 -9.135 0.002 1.00 98.62 104 ILE A O 1
ATOM 814 N N . VAL A 1 105 ? -3.126 -10.390 1.635 1.00 98.50 105 VAL A N 1
ATOM 815 C CA . VAL A 1 105 ? -2.668 -11.498 0.776 1.00 98.50 105 VAL A CA 1
ATOM 816 C C . VAL A 1 105 ? -3.816 -12.079 -0.056 1.00 98.50 105 VAL A C 1
ATOM 818 O O . VAL A 1 105 ? -3.688 -12.230 -1.268 1.00 98.50 105 VAL A O 1
ATOM 821 N N . GLU A 1 106 ? -4.960 -12.355 0.570 1.00 98.31 106 GLU A N 1
ATOM 822 C CA . GLU A 1 106 ? -6.132 -12.903 -0.110 1.00 98.31 106 GLU A CA 1
ATOM 823 C C . GLU A 1 106 ? -6.635 -11.955 -1.204 1.00 98.31 106 GLU A C 1
ATOM 825 O O . GLU A 1 106 ? -6.874 -12.382 -2.332 1.00 98.31 106 GLU A O 1
ATOM 830 N N . LYS A 1 107 ? -6.764 -10.659 -0.899 1.00 98.38 107 LYS A N 1
ATOM 831 C CA . LYS A 1 107 ? -7.243 -9.665 -1.864 1.00 98.38 107 LYS A CA 1
ATOM 832 C C . LYS A 1 107 ? -6.272 -9.489 -3.028 1.00 98.38 107 LYS A C 1
ATOM 834 O O . LYS A 1 107 ? -6.725 -9.485 -4.166 1.00 98.38 107 LYS A O 1
ATOM 839 N N . ILE A 1 108 ? -4.964 -9.405 -2.768 1.00 97.44 108 ILE A N 1
ATOM 840 C CA . ILE A 1 108 ? -3.974 -9.226 -3.843 1.00 97.44 108 ILE A CA 1
ATOM 841 C C . ILE A 1 108 ? -3.817 -10.468 -4.723 1.00 97.44 108 ILE A C 1
ATOM 843 O O . ILE A 1 108 ? -3.524 -10.333 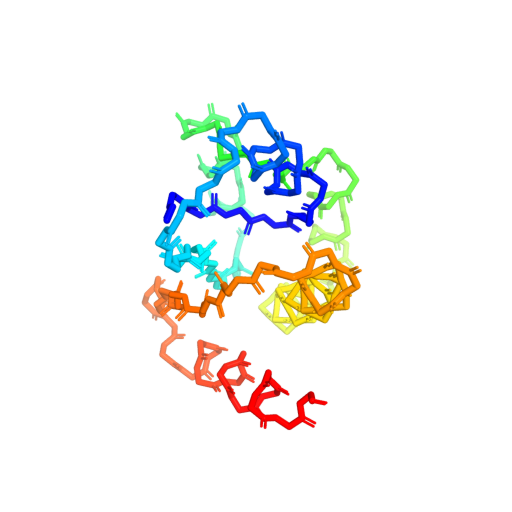-5.903 1.00 97.44 108 ILE A O 1
ATOM 847 N N . SER A 1 109 ? -4.046 -11.671 -4.182 1.00 95.00 109 SER A N 1
ATOM 848 C CA . SER A 1 109 ? -3.997 -12.917 -4.964 1.00 95.00 109 SER A CA 1
ATOM 849 C C . SER A 1 109 ? -5.110 -13.028 -6.012 1.00 95.00 109 SER A C 1
ATOM 851 O O . SER A 1 109 ? -5.000 -13.818 -6.946 1.00 95.00 109 SER A O 1
ATOM 853 N N . LYS A 1 110 ? -6.179 -12.240 -5.846 1.00 94.12 110 LYS A N 1
ATOM 854 C CA . LYS A 1 110 ? -7.340 -12.184 -6.743 1.00 94.12 110 LYS A CA 1
ATOM 855 C C . LYS A 1 110 ? -7.276 -11.016 -7.725 1.00 94.12 110 LYS A C 1
ATOM 857 O O . LYS A 1 110 ? -8.191 -10.880 -8.533 1.00 94.12 110 LYS A O 1
ATOM 862 N N . LEU A 1 111 ? -6.258 -10.158 -7.616 1.00 89.75 111 LEU A N 1
ATOM 863 C CA . LEU A 1 111 ? -6.037 -9.081 -8.571 1.00 89.75 111 LEU A CA 1
ATOM 864 C C . LEU A 1 111 ? -5.642 -9.698 -9.900 1.00 89.75 111 LEU A C 1
ATOM 866 O O . LEU A 1 111 ? -6.241 -9.296 -10.926 1.00 89.75 111 LEU A O 1
#